Protein AF-A0A653NNE6-F1 (afdb_monomer_lite)

pLDDT: mean 86.63, std 12.8, range [34.53, 97.12]

Radius of gyration: 24.71 Å; chains: 1; bounding box: 51×45×66 Å

Secondary structure (DSSP, 8-state):
---SSEEEHHHHHHHTT--HHHHHHHHHHHBTTB-TTSEEE-TTS-EEEEGGGGGGGSPP------EEEEEEEESS---HHHHHHHHHHHHHH---SSEEEEEEEEEPTTT--EEEEEEEEHHHHHHHHHHHHHHSSSEEEEEEEES-HHHHHHHHTTTSPPEEEEE--GGGTT--

Sequence (176 aa):
MITNDYLRVAEVAKEKNITTRTVRNKIKKLIGVVGDNKIIRESNEEYRIHKSIINMFEPERVHQIKYSAITIDPIFKYTVEDLKKIMDWIMELINEDEVEINYSIEQKKANGNNHLHIYTEKSVSTKFLKCAKFAIPKMSYHIAEVYDLEGWKSYMQKETDIIKLLKKNEKNEKNN

Foldseek 3Di:
DPPDFWDWLVRLCVVQVHDSVLSVVLVVVCVVVDDPVQWDQDPVRIIIGGNVCSVSSHDDPPPQLFKKKKKKAFPDADDPVLVVVLLVVLVVQPPDAKWKKKKAWDQDPVPRGIMIIIMTTPVCVVSSVVSCCVSRPDMDMDMDGDPDPVVSLVVRPPGGHIDMDIHHHPVPPVPD

Structure (mmCIF, N/CA/C/O backbone):
data_AF-A0A653NNE6-F1
#
_entry.id   AF-A0A653NNE6-F1
#
loop_
_atom_site.group_PDB
_atom_site.id
_atom_site.type_symbol
_atom_site.label_atom_id
_atom_site.label_alt_id
_atom_site.label_comp_id
_atom_site.label_asym_id
_atom_site.label_entity_id
_atom_site.label_seq_id
_atom_site.pdbx_PDB_ins_code
_atom_site.Cartn_x
_atom_site.Cartn_y
_atom_site.Cartn_z
_atom_site.occupancy
_atom_site.B_iso_or_equiv
_atom_site.auth_seq_id
_atom_site.auth_comp_id
_atom_site.auth_asym_id
_atom_site.auth_atom_id
_atom_site.pdbx_PDB_model_num
ATOM 1 N N . MET A 1 1 ? 31.368 0.298 -47.218 1.00 34.53 1 MET A N 1
ATOM 2 C CA . MET A 1 1 ? 31.248 -0.578 -46.031 1.00 34.53 1 MET A CA 1
ATOM 3 C C . MET A 1 1 ? 30.635 0.242 -44.904 1.00 34.53 1 MET A C 1
ATOM 5 O O . MET A 1 1 ? 31.328 1.080 -44.354 1.00 34.53 1 MET A O 1
ATOM 9 N N . ILE A 1 2 ? 29.341 0.079 -44.611 1.00 48.03 2 ILE A N 1
ATOM 10 C CA . ILE A 1 2 ? 28.677 0.754 -43.478 1.00 48.03 2 ILE A CA 1
ATOM 11 C C . ILE A 1 2 ? 28.115 -0.348 -42.583 1.00 48.03 2 ILE A C 1
ATOM 13 O O . ILE A 1 2 ? 26.942 -0.692 -42.665 1.00 48.03 2 ILE A O 1
ATOM 17 N N . THR A 1 3 ? 28.969 -0.993 -41.795 1.00 51.03 3 THR A N 1
ATOM 18 C CA . THR A 1 3 ? 28.549 -2.142 -40.974 1.00 51.03 3 THR A CA 1
ATOM 19 C C . THR A 1 3 ? 29.282 -2.193 -39.641 1.00 51.03 3 THR A C 1
ATOM 21 O O . THR A 1 3 ? 29.779 -3.245 -39.256 1.00 51.03 3 THR A O 1
ATOM 24 N N . ASN A 1 4 ? 29.362 -1.071 -38.914 1.00 68.12 4 ASN A N 1
ATOM 25 C CA . ASN A 1 4 ? 29.737 -1.166 -37.497 1.00 68.12 4 ASN A CA 1
ATOM 26 C C . ASN A 1 4 ? 29.193 -0.079 -36.556 1.00 68.12 4 ASN A C 1
ATOM 28 O O . ASN A 1 4 ? 29.342 -0.224 -35.349 1.00 68.12 4 ASN A O 1
ATOM 32 N N . ASP A 1 5 ? 28.530 0.974 -37.037 1.00 86.38 5 ASP A N 1
ATOM 33 C CA . ASP A 1 5 ? 28.133 2.082 -36.147 1.00 86.38 5 ASP A CA 1
ATOM 34 C C . ASP A 1 5 ? 26.702 1.994 -35.615 1.00 86.38 5 ASP A C 1
ATOM 36 O O . ASP A 1 5 ? 26.291 2.834 -34.818 1.00 86.38 5 ASP A O 1
ATOM 40 N N . TYR A 1 6 ? 25.943 0.970 -36.010 1.00 90.75 6 TYR A N 1
ATOM 41 C CA . TYR A 1 6 ? 24.555 0.784 -35.596 1.00 90.75 6 TYR A CA 1
ATOM 42 C C . TYR A 1 6 ? 24.349 -0.564 -34.920 1.00 90.75 6 TYR A C 1
ATOM 44 O O . TYR A 1 6 ? 24.891 -1.574 -35.364 1.00 90.75 6 TYR A O 1
ATOM 52 N N . LEU A 1 7 ? 23.509 -0.561 -33.893 1.00 91.88 7 LEU A N 1
ATOM 53 C CA . LEU A 1 7 ? 23.062 -1.732 -33.157 1.00 91.88 7 LEU A CA 1
ATOM 54 C C . LEU A 1 7 ? 21.570 -1.963 -33.395 1.00 91.88 7 LEU A C 1
ATOM 56 O O . LEU A 1 7 ? 20.777 -1.023 -33.508 1.00 91.88 7 LEU A O 1
ATOM 60 N N . ARG A 1 8 ? 21.173 -3.229 -33.453 1.00 92.12 8 ARG A N 1
ATOM 61 C CA . ARG A 1 8 ? 19.775 -3.656 -33.451 1.00 92.12 8 ARG A CA 1
ATOM 62 C C . ARG A 1 8 ? 19.184 -3.500 -32.055 1.00 92.12 8 ARG A C 1
ATOM 64 O O . ARG A 1 8 ? 19.878 -3.586 -31.046 1.00 92.12 8 ARG A O 1
ATOM 71 N N . VAL A 1 9 ? 17.859 -3.393 -31.988 1.00 91.69 9 VAL A N 1
ATOM 72 C CA . VAL A 1 9 ? 17.093 -3.347 -30.727 1.00 91.69 9 VAL A CA 1
ATOM 73 C C . VAL A 1 9 ? 17.500 -4.453 -29.739 1.00 91.69 9 VAL A C 1
ATOM 75 O O . VAL A 1 9 ? 17.618 -4.189 -28.545 1.00 91.69 9 VAL A O 1
ATOM 78 N N . ALA A 1 10 ? 17.720 -5.680 -30.222 1.00 90.62 10 ALA A N 1
ATOM 79 C CA . ALA A 1 10 ? 18.128 -6.815 -29.390 1.00 90.62 10 ALA A CA 1
ATOM 80 C C . ALA A 1 10 ? 19.546 -6.665 -28.814 1.00 90.62 10 ALA A C 1
ATOM 82 O O . ALA A 1 10 ? 19.800 -7.069 -27.682 1.00 90.62 10 ALA A O 1
ATOM 83 N N . GLU A 1 11 ? 20.456 -6.054 -29.571 1.00 92.06 11 GLU A N 1
ATOM 84 C CA . GLU A 1 11 ? 21.837 -5.816 -29.148 1.00 92.06 11 GLU A CA 1
ATOM 85 C C . GLU A 1 11 ? 21.884 -4.723 -28.079 1.00 92.06 11 GLU A C 1
ATOM 87 O O . GLU A 1 11 ? 22.496 -4.923 -27.034 1.00 92.06 11 GLU A O 1
ATOM 92 N N . VAL A 1 12 ? 21.133 -3.632 -28.268 1.00 92.12 12 VAL A N 1
ATOM 93 C CA . VAL A 1 12 ? 20.996 -2.567 -27.259 1.00 92.12 12 VAL A CA 1
ATOM 94 C C . VAL A 1 12 ? 20.347 -3.089 -25.977 1.00 92.12 12 VAL A C 1
ATOM 96 O O . VAL A 1 12 ? 20.795 -2.767 -24.881 1.00 92.12 12 VAL A O 1
ATOM 99 N N . ALA A 1 13 ? 19.317 -3.930 -26.104 1.00 90.88 13 ALA A N 1
ATOM 100 C CA . ALA A 1 13 ? 18.668 -4.587 -24.971 1.00 90.88 13 ALA A CA 1
ATOM 101 C C . ALA A 1 13 ? 19.661 -5.420 -24.144 1.00 90.88 13 ALA A C 1
ATOM 103 O O . ALA A 1 13 ? 19.681 -5.320 -22.918 1.00 90.88 13 ALA A O 1
ATOM 104 N N . LYS A 1 14 ? 20.521 -6.193 -24.819 1.00 91.62 14 LYS A N 1
ATOM 105 C CA . LYS A 1 14 ? 21.564 -7.000 -24.178 1.00 91.62 14 LYS A CA 1
ATOM 106 C C . LYS A 1 14 ? 22.650 -6.132 -23.537 1.00 91.62 14 LYS A C 1
ATOM 108 O O . LYS A 1 14 ? 23.004 -6.376 -22.391 1.00 91.62 14 LYS A O 1
ATOM 113 N N . GLU A 1 15 ? 23.148 -5.121 -24.247 1.00 92.50 15 GLU A N 1
ATOM 114 C CA . GLU A 1 15 ? 24.216 -4.235 -23.761 1.00 92.50 15 GLU A CA 1
ATOM 115 C C . GLU A 1 15 ? 23.780 -3.419 -22.536 1.00 92.50 15 GLU A C 1
ATOM 117 O O . GLU A 1 15 ? 24.557 -3.232 -21.605 1.00 92.50 15 GLU A O 1
ATOM 122 N N . LYS A 1 16 ? 22.522 -2.963 -22.513 1.00 89.19 16 LYS A N 1
ATOM 123 C CA . LYS A 1 16 ? 21.966 -2.145 -21.425 1.00 89.19 16 LYS A CA 1
ATOM 124 C C . LYS A 1 16 ? 21.183 -2.930 -20.382 1.00 89.19 16 LYS A C 1
ATOM 126 O O . LYS A 1 16 ? 20.635 -2.319 -19.474 1.00 89.19 16 LYS A O 1
ATOM 131 N N . ASN A 1 17 ? 21.129 -4.258 -20.486 1.00 87.19 17 ASN A N 1
ATOM 132 C CA . ASN A 1 17 ? 20.362 -5.118 -19.582 1.00 87.19 17 ASN A CA 1
ATOM 133 C C . ASN A 1 17 ? 18.891 -4.661 -19.411 1.00 87.19 17 ASN A C 1
ATOM 135 O O . ASN A 1 17 ? 18.360 -4.581 -18.303 1.00 87.19 17 ASN A O 1
ATOM 139 N N . ILE A 1 18 ? 18.229 -4.324 -20.522 1.00 87.69 18 ILE A N 1
ATOM 140 C CA . ILE A 1 18 ? 16.817 -3.911 -20.568 1.00 87.69 18 ILE A CA 1
ATOM 141 C C . ILE A 1 18 ? 16.051 -4.726 -21.608 1.00 87.69 18 ILE A C 1
ATOM 143 O O . ILE A 1 18 ? 16.627 -5.307 -22.520 1.00 87.69 18 ILE A O 1
ATOM 147 N N . THR A 1 19 ? 14.720 -4.760 -21.517 1.00 90.00 19 THR A N 1
ATOM 148 C CA . THR A 1 19 ? 13.914 -5.502 -22.499 1.00 90.00 19 THR A CA 1
ATOM 149 C C . THR A 1 19 ? 13.888 -4.805 -23.863 1.00 90.00 19 THR A C 1
ATOM 151 O O . THR A 1 19 ? 13.901 -3.575 -23.958 1.00 90.00 19 THR A O 1
ATOM 154 N N . THR A 1 20 ? 13.731 -5.577 -24.942 1.00 91.56 20 THR A N 1
ATOM 155 C CA . THR A 1 20 ? 13.526 -5.031 -26.299 1.00 91.56 20 THR A CA 1
ATOM 156 C C . THR A 1 20 ? 12.288 -4.133 -26.389 1.00 91.56 20 THR A C 1
ATOM 158 O O . THR A 1 20 ? 12.277 -3.162 -27.145 1.00 91.56 20 THR A O 1
ATOM 161 N N . ARG A 1 21 ? 11.252 -4.397 -25.577 1.00 89.19 21 ARG A N 1
ATOM 162 C CA . ARG A 1 21 ? 10.074 -3.526 -25.431 1.00 89.19 21 ARG A CA 1
ATOM 163 C C . ARG A 1 21 ? 10.456 -2.157 -24.868 1.00 89.19 21 ARG A C 1
ATOM 165 O O . ARG A 1 21 ? 10.021 -1.142 -25.408 1.00 89.19 21 ARG A O 1
ATOM 172 N N . THR A 1 22 ? 11.283 -2.124 -23.825 1.00 87.75 22 THR A N 1
ATOM 173 C CA . THR A 1 22 ? 11.796 -0.879 -23.233 1.00 87.75 22 THR A CA 1
ATOM 174 C C . THR A 1 22 ? 12.597 -0.079 -24.256 1.00 87.75 22 THR A C 1
ATOM 176 O O . THR A 1 22 ? 12.358 1.117 -24.411 1.00 87.75 22 THR A O 1
ATOM 179 N N . VAL A 1 23 ? 13.475 -0.740 -25.018 1.00 91.94 23 VAL A N 1
ATOM 180 C CA . VAL A 1 23 ? 14.239 -0.104 -26.105 1.00 91.94 23 VAL A CA 1
ATOM 181 C C . VAL A 1 23 ? 13.299 0.525 -27.142 1.00 91.94 23 VAL A C 1
ATOM 183 O O . VAL A 1 23 ? 13.426 1.712 -27.429 1.00 91.94 23 VAL A O 1
ATOM 186 N N . ARG A 1 24 ? 12.294 -0.208 -27.646 1.00 91.56 24 ARG A N 1
ATOM 187 C CA . ARG A 1 24 ? 11.309 0.334 -28.609 1.00 91.56 24 ARG A CA 1
ATOM 188 C C . ARG A 1 24 ? 10.523 1.525 -28.054 1.00 91.56 24 ARG A C 1
ATOM 190 O O . ARG A 1 24 ? 10.281 2.488 -28.776 1.00 91.56 24 ARG A O 1
ATOM 197 N N . ASN A 1 25 ? 10.142 1.489 -26.778 1.00 90.00 25 ASN A N 1
ATOM 198 C CA . ASN A 1 25 ? 9.463 2.615 -26.133 1.00 90.00 25 ASN A CA 1
ATOM 199 C C . ASN A 1 25 ? 10.362 3.856 -26.058 1.00 90.00 25 ASN A C 1
ATOM 201 O O . ASN A 1 25 ? 9.884 4.963 -26.297 1.00 90.00 25 ASN A O 1
ATOM 205 N N . LYS A 1 26 ? 11.656 3.681 -25.764 1.00 90.81 26 LYS A N 1
ATOM 206 C CA . LYS A 1 26 ? 12.632 4.778 -25.771 1.00 90.81 26 LYS A CA 1
ATOM 207 C C . LYS A 1 26 ? 12.849 5.345 -27.171 1.00 90.81 26 LYS A C 1
ATOM 209 O O . LYS A 1 26 ? 12.845 6.559 -27.323 1.00 90.81 26 LYS A O 1
ATOM 214 N N . ILE A 1 27 ? 12.927 4.496 -28.197 1.00 92.69 27 ILE A N 1
ATOM 215 C CA . ILE A 1 27 ? 13.007 4.935 -29.600 1.00 92.69 27 ILE A CA 1
ATOM 216 C C . ILE A 1 27 ? 11.856 5.882 -29.948 1.00 92.69 27 ILE A C 1
ATOM 218 O O . ILE A 1 27 ? 12.104 6.962 -30.470 1.00 92.69 27 ILE A O 1
ATOM 222 N N . LYS A 1 28 ? 10.612 5.527 -29.598 1.00 89.94 28 LYS A N 1
ATOM 223 C CA . LYS A 1 28 ? 9.437 6.377 -29.862 1.00 89.94 28 LYS A CA 1
ATOM 224 C C . LYS A 1 28 ? 9.547 7.775 -29.247 1.00 89.94 28 LYS A C 1
ATOM 226 O O . LYS A 1 28 ? 9.019 8.713 -29.824 1.00 89.94 28 LYS A O 1
ATOM 231 N N . LYS A 1 29 ? 10.218 7.906 -28.098 1.00 89.00 29 LYS A N 1
ATOM 232 C CA . LYS A 1 29 ? 10.465 9.198 -27.435 1.00 89.00 29 LYS A CA 1
ATOM 233 C C . LYS A 1 29 ? 11.625 9.979 -28.060 1.00 89.00 29 LYS A C 1
ATOM 235 O O . LYS A 1 29 ? 11.651 11.196 -27.961 1.00 89.00 29 LYS A O 1
ATOM 240 N N . LEU A 1 30 ? 12.600 9.279 -28.640 1.00 89.75 30 LEU A N 1
ATOM 241 C CA . LEU A 1 30 ? 13.808 9.874 -29.217 1.00 89.75 30 LEU A CA 1
ATOM 242 C C . LEU A 1 30 ? 13.621 10.298 -30.679 1.00 89.75 30 LEU A C 1
ATOM 244 O O . LEU A 1 30 ? 14.325 11.194 -31.139 1.00 89.75 30 LEU A O 1
ATOM 248 N N . ILE A 1 31 ? 12.681 9.687 -31.406 1.00 86.56 31 ILE A N 1
ATOM 249 C CA . ILE A 1 31 ? 12.301 10.110 -32.761 1.00 86.56 31 ILE A CA 1
ATOM 250 C C . ILE A 1 31 ? 11.857 11.581 -32.723 1.00 86.56 31 ILE A C 1
ATOM 252 O O . ILE A 1 31 ? 10.963 11.940 -31.961 1.00 86.56 31 ILE A O 1
ATOM 256 N N . GLY A 1 32 ? 12.502 12.428 -33.530 1.00 80.69 32 GLY A N 1
ATOM 257 C CA . GLY A 1 32 ? 12.279 13.880 -33.561 1.00 80.69 32 GLY A CA 1
ATOM 258 C C . GLY A 1 32 ? 13.083 14.686 -32.531 1.00 80.69 32 GLY A C 1
ATOM 259 O O . GLY A 1 32 ? 13.101 15.909 -32.608 1.00 80.69 32 GLY A O 1
ATOM 260 N N . VAL A 1 33 ? 13.768 14.024 -31.590 1.00 85.25 33 VAL A N 1
ATOM 261 C CA . VAL A 1 33 ? 14.681 14.658 -30.616 1.00 85.25 33 VAL A CA 1
ATOM 262 C C . VAL A 1 33 ? 16.136 14.485 -31.041 1.00 85.25 33 VAL A C 1
ATOM 264 O O . VAL A 1 33 ? 16.943 15.404 -30.924 1.00 85.25 33 VAL A O 1
ATOM 267 N N . VAL A 1 34 ? 16.484 13.294 -31.526 1.00 86.12 34 VAL A N 1
ATOM 268 C CA . VAL A 1 34 ? 17.809 13.007 -32.082 1.00 86.12 34 VAL A CA 1
ATOM 269 C C . VAL A 1 34 ? 17.793 13.212 -33.594 1.00 86.12 34 VAL A C 1
ATOM 271 O O . VAL A 1 34 ? 16.755 13.043 -34.227 1.00 86.12 34 VAL A O 1
ATOM 274 N N . GLY A 1 35 ? 18.947 13.548 -34.176 1.00 83.44 35 GLY A N 1
ATOM 275 C CA . GLY A 1 35 ? 19.059 13.718 -35.626 1.00 83.44 35 GLY A CA 1
ATOM 276 C C . GLY A 1 35 ? 18.631 12.465 -36.400 1.00 83.44 35 GLY A C 1
ATOM 277 O O . GLY A 1 35 ? 18.845 11.341 -35.938 1.00 83.44 35 GLY A O 1
ATOM 278 N N . ASP A 1 36 ? 18.074 12.666 -37.596 1.00 77.81 36 ASP A N 1
ATOM 279 C CA . ASP A 1 36 ? 17.413 11.627 -38.407 1.00 77.81 36 ASP A CA 1
ATOM 280 C C . ASP A 1 36 ? 18.308 10.423 -38.747 1.00 77.81 36 ASP A C 1
ATOM 282 O O . ASP A 1 36 ? 17.827 9.322 -39.003 1.00 77.81 36 ASP A O 1
ATOM 286 N N . ASN A 1 37 ? 19.631 10.594 -38.695 1.00 84.25 37 ASN A N 1
ATOM 287 C CA . ASN A 1 37 ? 20.602 9.526 -38.925 1.00 84.25 37 ASN A CA 1
ATOM 288 C C . ASN A 1 37 ? 20.925 8.685 -37.677 1.00 84.25 37 ASN A C 1
ATOM 290 O O . ASN A 1 37 ? 21.715 7.750 -37.760 1.00 84.25 37 ASN A O 1
ATOM 294 N N . LYS A 1 38 ? 20.373 9.001 -36.501 1.00 89.00 38 LYS A N 1
ATOM 295 C CA . LYS A 1 38 ? 20.675 8.272 -35.257 1.00 89.00 38 LYS A CA 1
ATOM 296 C C . LYS A 1 38 ? 19.751 7.088 -35.012 1.00 89.00 38 LYS A C 1
ATOM 298 O O . LYS A 1 38 ? 20.146 6.155 -34.312 1.00 89.00 38 LYS A O 1
ATOM 303 N N . ILE A 1 39 ? 18.554 7.110 -35.593 1.00 90.56 39 ILE A N 1
ATOM 304 C CA . ILE A 1 39 ? 17.565 6.037 -35.506 1.00 90.56 39 ILE A CA 1
ATOM 305 C C . ILE A 1 39 ? 17.018 5.790 -36.907 1.00 90.56 39 ILE A C 1
ATOM 307 O O . ILE A 1 39 ? 16.308 6.625 -37.455 1.00 90.56 39 ILE A O 1
ATOM 311 N N . ILE A 1 40 ? 17.311 4.620 -37.465 1.00 88.81 40 ILE A N 1
ATOM 312 C CA . ILE A 1 40 ? 16.853 4.231 -38.800 1.00 88.81 40 ILE A CA 1
ATOM 313 C C . ILE A 1 40 ? 15.755 3.184 -38.640 1.00 88.81 40 ILE A C 1
ATOM 315 O O . ILE A 1 40 ? 15.963 2.169 -37.972 1.00 88.81 40 ILE A O 1
ATOM 319 N N . ARG A 1 41 ? 14.588 3.428 -39.244 1.00 85.81 41 ARG A N 1
ATOM 320 C CA . ARG A 1 41 ? 13.517 2.430 -39.362 1.00 85.81 41 ARG A CA 1
ATOM 321 C C . ARG A 1 41 ? 13.750 1.599 -40.624 1.00 85.81 41 ARG A C 1
ATOM 323 O O . ARG A 1 41 ? 13.828 2.154 -41.715 1.00 85.81 41 ARG A O 1
ATOM 330 N N . GLU A 1 42 ? 13.839 0.285 -40.472 1.00 82.25 42 GLU A N 1
ATOM 331 C CA . GLU A 1 42 ? 13.893 -0.674 -41.577 1.00 82.25 42 GLU A CA 1
ATOM 332 C C . GLU A 1 42 ? 12.481 -1.169 -41.950 1.00 82.25 42 GLU A C 1
ATOM 334 O O . GLU A 1 42 ? 11.507 -0.977 -41.213 1.00 82.25 42 GLU A O 1
ATOM 339 N N . SER A 1 43 ? 12.365 -1.812 -43.115 1.00 71.31 43 SER A N 1
ATOM 340 C CA . SER A 1 43 ? 11.108 -2.220 -43.764 1.00 71.31 43 SER A CA 1
ATOM 341 C C . SER A 1 43 ? 10.214 -3.164 -42.944 1.00 71.31 43 SER A C 1
ATOM 343 O O . SER A 1 43 ? 9.022 -3.241 -43.219 1.00 71.31 43 SER A O 1
ATOM 345 N N . ASN A 1 44 ? 10.751 -3.817 -41.908 1.00 70.19 44 ASN A N 1
ATOM 346 C CA . ASN A 1 44 ? 10.034 -4.775 -41.054 1.00 70.1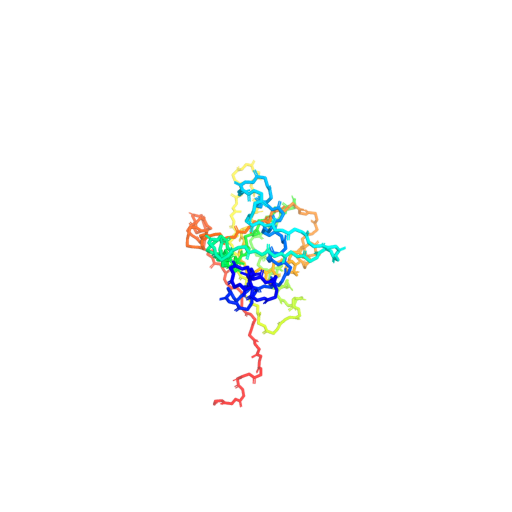9 44 ASN A CA 1
ATOM 347 C C . ASN A 1 44 ? 9.693 -4.222 -39.655 1.00 70.19 44 ASN A C 1
ATOM 349 O O . ASN A 1 44 ? 9.571 -4.984 -38.701 1.00 70.19 44 ASN A O 1
ATOM 353 N N . GLU A 1 45 ? 9.614 -2.896 -39.494 1.00 63.31 45 GLU A N 1
ATOM 354 C CA . GLU A 1 45 ? 9.491 -2.232 -38.178 1.00 63.31 45 GLU A CA 1
ATOM 355 C C . GLU A 1 45 ? 10.661 -2.500 -37.217 1.00 63.31 45 GLU A C 1
ATOM 357 O O . GLU A 1 45 ? 10.593 -2.224 -36.013 1.00 63.31 45 GLU A O 1
ATOM 362 N N . GLU A 1 46 ? 11.766 -3.009 -37.753 1.00 81.19 46 GLU A N 1
ATOM 363 C CA . GLU A 1 46 ? 13.021 -3.106 -37.032 1.00 81.19 46 GLU A CA 1
ATOM 364 C C . GLU A 1 46 ? 13.707 -1.740 -37.019 1.00 81.19 46 GLU A C 1
ATOM 366 O O . GLU A 1 46 ? 13.655 -0.981 -37.986 1.00 81.19 46 GLU A O 1
ATOM 371 N N . TYR A 1 47 ? 14.332 -1.407 -35.894 1.00 88.94 47 TYR A N 1
ATOM 372 C CA . TYR A 1 47 ? 15.071 -0.161 -35.743 1.00 88.94 47 TYR A CA 1
ATOM 373 C C . TYR A 1 47 ? 16.559 -0.450 -35.591 1.00 88.94 47 TYR A C 1
ATOM 375 O O . TYR A 1 47 ? 16.958 -1.344 -34.835 1.00 88.94 47 TYR A O 1
ATOM 383 N N . ARG A 1 48 ? 17.372 0.374 -36.250 1.00 90.75 48 ARG A N 1
ATOM 384 C CA . ARG A 1 48 ? 18.812 0.463 -36.027 1.00 90.75 48 ARG A CA 1
ATOM 385 C C . ARG A 1 48 ? 19.150 1.736 -35.273 1.00 90.75 48 ARG A C 1
ATOM 387 O O . ARG A 1 48 ? 18.711 2.822 -35.643 1.00 90.75 48 ARG A O 1
ATOM 394 N N . ILE A 1 49 ? 19.941 1.585 -34.219 1.00 92.81 49 ILE A N 1
ATOM 395 C CA . ILE A 1 49 ? 20.291 2.638 -33.269 1.00 92.81 49 ILE A CA 1
ATOM 396 C C . ILE A 1 49 ? 21.782 2.918 -33.402 1.00 92.81 49 ILE A C 1
ATOM 398 O O . ILE A 1 49 ? 22.598 2.013 -33.243 1.00 92.81 49 ILE A O 1
ATOM 402 N N . HIS A 1 50 ? 22.147 4.162 -33.686 1.00 93.75 50 HIS A N 1
ATOM 403 C CA . HIS A 1 50 ? 23.548 4.552 -33.798 1.00 93.75 50 HIS A CA 1
ATOM 404 C C . HIS A 1 50 ? 24.256 4.467 -32.433 1.00 93.75 50 HIS A C 1
ATOM 406 O O . HIS A 1 50 ? 23.734 4.946 -31.424 1.00 93.75 50 HIS A O 1
ATOM 412 N N . LYS A 1 51 ? 25.484 3.934 -32.397 1.00 91.44 51 LYS A N 1
ATOM 413 C CA . LYS A 1 51 ? 26.275 3.716 -31.170 1.00 91.44 51 LYS A CA 1
ATOM 414 C C . LYS A 1 51 ? 26.433 4.977 -30.310 1.00 91.44 51 LYS A C 1
ATOM 416 O O . LYS A 1 51 ? 26.427 4.907 -29.087 1.00 91.44 51 LYS A O 1
ATOM 421 N N . SER A 1 52 ? 26.491 6.151 -30.940 1.00 91.88 52 SER A N 1
ATOM 422 C CA . SER A 1 52 ? 26.632 7.440 -30.238 1.00 91.88 52 SER A CA 1
ATOM 423 C C . SER A 1 52 ? 25.459 7.830 -29.326 1.00 91.88 52 SER A C 1
ATOM 425 O O . SER A 1 52 ? 25.615 8.770 -28.558 1.00 91.88 52 SER A O 1
ATOM 427 N N . ILE A 1 53 ? 24.285 7.198 -29.449 1.00 92.12 53 ILE A N 1
ATOM 428 C CA . ILE A 1 53 ? 23.109 7.493 -28.604 1.00 92.12 53 ILE A CA 1
ATOM 429 C C . ILE A 1 53 ? 22.761 6.342 -27.653 1.00 92.12 53 ILE A C 1
ATOM 431 O O . ILE A 1 53 ? 21.705 6.344 -27.027 1.00 92.12 53 ILE A O 1
ATOM 435 N N . ILE A 1 54 ? 23.635 5.341 -27.530 1.00 91.62 54 ILE A N 1
ATOM 436 C CA . ILE A 1 54 ? 23.387 4.139 -26.724 1.00 91.62 54 ILE A CA 1
ATOM 437 C C . ILE A 1 54 ? 23.263 4.455 -25.231 1.00 91.62 54 ILE A C 1
ATOM 439 O O . ILE A 1 54 ? 22.463 3.842 -24.530 1.00 91.62 54 ILE A O 1
ATOM 443 N N . ASN A 1 55 ? 23.958 5.483 -24.753 1.00 89.69 55 ASN A N 1
ATOM 444 C CA . ASN A 1 55 ? 23.796 6.046 -23.409 1.00 89.69 55 ASN A CA 1
ATOM 445 C C . ASN A 1 55 ? 22.380 6.596 -23.123 1.00 89.69 55 ASN A C 1
ATOM 447 O O . ASN A 1 55 ? 21.976 6.675 -21.971 1.00 89.69 55 ASN A O 1
ATOM 451 N N . MET A 1 56 ? 21.568 6.928 -24.129 1.00 90.31 56 MET A N 1
ATOM 452 C CA . MET A 1 56 ? 20.165 7.325 -23.901 1.00 90.31 56 MET A CA 1
ATOM 453 C C . MET A 1 56 ? 19.268 6.123 -23.541 1.00 90.31 56 MET A C 1
ATOM 455 O O . MET A 1 56 ? 18.134 6.273 -23.069 1.00 90.31 56 MET A O 1
ATOM 459 N N . PHE A 1 57 ? 19.787 4.906 -23.719 1.00 91.69 57 PHE A N 1
ATOM 460 C CA . PHE A 1 57 ? 19.120 3.650 -23.398 1.00 91.69 57 PHE A CA 1
ATOM 461 C C . PHE A 1 57 ? 19.531 3.075 -22.042 1.00 91.69 57 PHE A C 1
ATOM 463 O O . PHE A 1 57 ? 19.135 1.953 -21.746 1.00 91.69 57 PHE A O 1
ATOM 470 N N . GLU A 1 58 ? 20.237 3.832 -21.193 1.00 87.25 58 GLU A N 1
ATOM 471 C CA . GLU A 1 58 ? 20.511 3.402 -19.814 1.00 87.25 58 GLU A CA 1
ATOM 472 C C . GLU A 1 58 ? 19.220 2.973 -19.100 1.00 87.25 58 GLU A C 1
ATOM 474 O O . GLU A 1 58 ? 18.173 3.598 -19.325 1.00 87.25 58 GLU A O 1
ATOM 479 N N . PRO A 1 59 ? 19.246 1.929 -18.255 1.00 78.75 59 PRO A N 1
ATOM 480 C CA . PRO A 1 59 ? 18.116 1.606 -17.405 1.00 78.75 59 PRO A CA 1
ATOM 481 C C . PRO A 1 59 ? 17.687 2.862 -16.651 1.00 78.75 59 PRO A C 1
ATOM 483 O O . PRO A 1 59 ? 18.470 3.474 -15.925 1.00 78.75 59 PRO A O 1
ATOM 486 N N . GLU A 1 60 ? 16.431 3.264 -16.825 1.00 72.25 60 GLU A N 1
ATOM 487 C CA . GLU A 1 60 ? 15.849 4.206 -15.880 1.00 72.25 60 GLU A CA 1
ATOM 488 C C . GLU A 1 60 ? 15.911 3.511 -14.518 1.00 72.25 60 GLU A C 1
ATOM 490 O O . GLU A 1 60 ? 15.527 2.341 -14.414 1.00 72.25 60 GLU A O 1
ATOM 495 N N . ARG A 1 61 ? 16.448 4.182 -13.488 1.00 60.97 61 ARG A N 1
ATOM 496 C CA . ARG A 1 61 ? 16.373 3.657 -12.123 1.00 60.97 61 ARG A CA 1
ATOM 497 C C . ARG A 1 61 ? 14.894 3.477 -11.816 1.00 60.97 61 ARG A C 1
ATOM 499 O O . ARG A 1 61 ? 14.197 4.448 -11.539 1.00 60.97 61 ARG A O 1
ATOM 506 N N . VAL A 1 62 ? 14.411 2.242 -11.894 1.00 56.91 62 VAL A N 1
ATOM 507 C CA . VAL A 1 62 ? 13.082 1.911 -11.409 1.00 56.91 62 VAL A CA 1
ATOM 508 C C . VAL A 1 62 ? 13.202 2.035 -9.905 1.00 56.91 62 VAL A C 1
ATOM 510 O O . VAL A 1 62 ? 13.765 1.159 -9.253 1.00 56.91 62 VAL A O 1
ATOM 513 N N . HIS A 1 63 ? 12.747 3.159 -9.356 1.00 55.53 63 HIS A N 1
ATOM 514 C CA . HIS A 1 63 ? 12.483 3.235 -7.933 1.00 55.53 63 HIS A CA 1
ATOM 515 C C . HIS A 1 63 ? 11.440 2.145 -7.683 1.00 55.53 63 HIS A C 1
ATOM 517 O O . HIS A 1 63 ? 10.287 2.277 -8.096 1.00 55.53 63 HIS A O 1
ATOM 523 N N . GLN A 1 64 ? 11.865 0.993 -7.162 1.00 60.19 64 GLN A N 1
ATOM 524 C CA . GLN A 1 64 ? 10.932 -0.062 -6.809 1.00 60.19 64 GLN A CA 1
ATOM 525 C C . GLN A 1 64 ? 10.176 0.456 -5.599 1.00 60.19 64 GLN A C 1
ATOM 527 O O . GLN A 1 64 ? 10.644 0.373 -4.468 1.00 60.19 64 GLN A O 1
ATOM 532 N N . ILE A 1 65 ? 9.036 1.081 -5.872 1.00 69.44 65 ILE A N 1
ATOM 533 C CA . ILE A 1 65 ? 8.116 1.564 -4.856 1.00 69.44 65 ILE A CA 1
ATOM 534 C C . ILE A 1 65 ? 7.637 0.332 -4.103 1.00 69.44 65 ILE A C 1
ATOM 536 O O . ILE A 1 65 ? 6.779 -0.419 -4.577 1.00 69.44 65 ILE A O 1
ATOM 540 N N . LYS A 1 66 ? 8.280 0.095 -2.960 1.00 86.81 66 LYS A N 1
ATOM 541 C CA . LYS A 1 66 ? 8.102 -1.118 -2.169 1.00 86.81 66 LYS A CA 1
ATOM 542 C C . LYS A 1 66 ? 6.802 -1.073 -1.375 1.00 86.81 66 LYS A C 1
ATOM 544 O O . LYS A 1 66 ? 6.162 -2.106 -1.198 1.00 86.81 66 LYS A O 1
ATOM 549 N N . TYR A 1 67 ? 6.385 0.117 -0.952 1.00 93.62 67 TYR A N 1
ATOM 550 C CA . TYR A 1 67 ? 5.257 0.295 -0.046 1.00 93.62 67 TYR A CA 1
ATOM 551 C C . TYR A 1 67 ? 4.136 1.122 -0.671 1.00 93.62 67 TYR A C 1
ATOM 553 O O . TYR A 1 67 ? 4.346 1.975 -1.536 1.00 93.62 67 TYR A O 1
ATOM 561 N N . SER A 1 68 ? 2.919 0.855 -0.215 1.00 95.38 68 SER A N 1
ATOM 562 C CA . SER A 1 68 ? 1.740 1.671 -0.481 1.00 95.38 68 SER A CA 1
ATOM 563 C C . SER A 1 68 ? 1.217 2.233 0.832 1.00 95.38 68 SER A C 1
ATOM 565 O O . SER A 1 68 ? 1.156 1.514 1.828 1.00 95.38 68 SER A O 1
ATOM 567 N N . ALA A 1 69 ? 0.822 3.499 0.801 1.00 96.31 69 ALA A N 1
ATOM 568 C CA . ALA A 1 69 ? 0.074 4.161 1.850 1.00 96.31 69 ALA A CA 1
ATOM 569 C C . ALA A 1 69 ? -1.409 4.027 1.528 1.00 96.31 69 ALA A C 1
ATOM 571 O O . ALA A 1 69 ? -1.822 4.230 0.384 1.00 96.31 69 ALA A O 1
ATOM 572 N N . ILE A 1 70 ? -2.209 3.673 2.522 1.00 97.12 70 ILE A N 1
ATOM 573 C CA . ILE A 1 70 ? -3.656 3.566 2.398 1.00 97.12 70 ILE A CA 1
ATOM 574 C C . ILE A 1 70 ? -4.255 4.367 3.538 1.00 97.12 70 ILE A C 1
ATOM 576 O O . ILE A 1 70 ? -3.860 4.188 4.685 1.00 97.12 70 ILE A O 1
ATOM 580 N N . THR A 1 71 ? -5.215 5.227 3.235 1.00 96.00 71 THR A N 1
ATOM 581 C CA . THR A 1 71 ? -6.031 5.865 4.263 1.00 96.00 71 THR A CA 1
ATOM 582 C C . THR A 1 71 ? -7.460 5.373 4.155 1.00 96.00 71 THR A C 1
ATOM 584 O O . THR A 1 71 ? -7.970 5.183 3.048 1.00 96.00 71 THR A O 1
ATOM 587 N N . ILE A 1 72 ? -8.098 5.114 5.295 1.00 96.75 72 ILE A N 1
ATOM 588 C CA . ILE A 1 72 ? -9.481 4.640 5.364 1.00 96.75 72 ILE A CA 1
ATOM 589 C C . ILE A 1 72 ? -10.280 5.553 6.280 1.00 96.75 72 ILE A C 1
ATOM 591 O O . ILE A 1 72 ? -9.903 5.834 7.414 1.00 96.75 72 ILE A O 1
ATOM 595 N N . ASP A 1 73 ? -11.426 5.969 5.766 1.00 94.88 73 ASP A N 1
ATOM 596 C CA . ASP A 1 73 ? -12.417 6.798 6.426 1.00 94.88 73 ASP A CA 1
ATOM 597 C C . ASP A 1 73 ? -13.733 6.026 6.529 1.00 94.88 73 ASP A C 1
ATOM 599 O O . ASP A 1 73 ? -14.532 6.026 5.582 1.00 94.88 73 ASP A O 1
ATOM 603 N N . PRO A 1 74 ? -13.977 5.344 7.656 1.00 93.44 74 PRO A N 1
ATOM 604 C CA . PRO A 1 74 ? -15.271 4.758 7.940 1.00 93.44 74 PRO A CA 1
ATOM 605 C C . PRO A 1 74 ? -16.342 5.849 8.058 1.00 93.44 74 PRO A C 1
ATOM 607 O O . PRO A 1 74 ? -16.160 6.863 8.739 1.00 93.44 74 PRO A O 1
ATOM 610 N N . ILE A 1 75 ? -17.493 5.635 7.417 1.00 89.25 75 ILE A N 1
ATOM 611 C CA . ILE A 1 75 ? -18.639 6.542 7.575 1.00 89.25 75 ILE A CA 1
ATOM 612 C C . ILE A 1 75 ? -19.272 6.357 8.960 1.00 89.25 75 ILE A C 1
ATOM 614 O O . ILE A 1 75 ? -19.692 7.328 9.592 1.00 89.25 75 ILE A O 1
ATOM 618 N N . PHE A 1 76 ? -19.327 5.113 9.440 1.00 89.00 76 PHE A N 1
ATOM 619 C CA . PHE A 1 76 ? -19.834 4.788 10.768 1.00 89.00 76 PHE A CA 1
ATOM 620 C C . PHE A 1 76 ? -18.799 5.074 11.859 1.00 89.00 76 PHE A C 1
ATOM 622 O O . PHE A 1 76 ? -17.591 4.980 11.643 1.00 89.00 76 PHE A O 1
ATOM 629 N N . LYS A 1 77 ? -19.289 5.395 13.059 1.00 90.50 77 LYS A N 1
ATOM 630 C CA . LYS A 1 77 ? -18.445 5.574 14.241 1.00 90.50 77 LYS A CA 1
ATOM 631 C C . LYS A 1 77 ? -18.051 4.213 14.803 1.00 90.50 77 LYS A C 1
ATOM 633 O O . LYS A 1 77 ? -18.830 3.598 15.520 1.00 90.50 77 LYS A O 1
ATOM 638 N N . TYR A 1 78 ? -16.842 3.777 14.474 1.00 92.44 78 TYR A N 1
ATOM 639 C CA . TYR A 1 78 ? -16.194 2.635 15.111 1.00 92.44 78 TYR A CA 1
ATOM 640 C C . TYR A 1 78 ? -15.349 3.106 16.286 1.00 92.44 78 TYR A C 1
ATOM 642 O O . TYR A 1 78 ? -14.663 4.126 16.179 1.00 92.44 78 TYR A O 1
ATOM 650 N N . THR A 1 79 ? -15.357 2.361 17.388 1.00 94.38 79 THR A N 1
ATOM 651 C CA . THR A 1 79 ? -14.372 2.571 18.451 1.00 94.38 79 THR A CA 1
ATOM 652 C C . THR A 1 79 ? -12.989 2.109 17.990 1.00 94.38 79 THR A C 1
ATOM 654 O O . THR A 1 79 ? -12.851 1.374 17.010 1.00 94.38 79 THR A O 1
ATOM 657 N N . VAL A 1 80 ? -11.940 2.527 18.702 1.00 93.12 80 VAL A N 1
ATOM 658 C CA . VAL A 1 80 ? -10.576 2.031 18.451 1.00 93.12 80 VAL A CA 1
ATOM 659 C C . VAL A 1 80 ? -10.525 0.504 18.581 1.00 93.12 80 VAL A C 1
ATOM 661 O O . VAL A 1 80 ? -9.845 -0.155 17.802 1.00 93.12 80 VAL A O 1
ATOM 664 N N . GLU A 1 81 ? -11.276 -0.056 19.529 1.00 94.94 81 GLU A N 1
ATOM 665 C CA . GLU A 1 81 ? -11.341 -1.498 19.768 1.00 94.94 81 GLU A CA 1
ATOM 666 C C . GLU A 1 81 ? -12.029 -2.248 18.619 1.00 94.94 81 GLU A C 1
ATOM 668 O O . GLU A 1 81 ? -11.531 -3.282 18.175 1.00 94.94 81 GLU A O 1
ATOM 673 N N . ASP A 1 82 ? -13.124 -1.704 18.076 1.00 95.31 82 ASP A N 1
ATOM 674 C CA . ASP A 1 82 ? -13.783 -2.285 16.899 1.00 95.31 82 ASP A CA 1
ATOM 675 C C . ASP A 1 82 ? -12.834 -2.310 15.699 1.00 95.31 82 ASP A C 1
ATOM 677 O O . ASP A 1 82 ? -12.730 -3.316 15.000 1.00 95.31 82 ASP A O 1
ATOM 681 N N . LEU A 1 83 ? -12.105 -1.210 15.477 1.00 95.75 83 LEU A N 1
ATOM 682 C CA . LEU A 1 83 ? -11.147 -1.110 14.380 1.00 95.75 83 LEU A CA 1
ATOM 683 C C . LEU A 1 83 ? -9.978 -2.078 14.546 1.00 95.75 83 LEU A C 1
ATOM 685 O O . LEU A 1 83 ? -9.563 -2.673 13.558 1.00 95.75 83 LEU A O 1
ATOM 689 N N . LYS A 1 84 ? -9.470 -2.284 15.766 1.00 95.50 84 LYS A N 1
ATOM 690 C CA . LYS A 1 84 ? -8.435 -3.296 16.028 1.00 95.50 84 LYS A CA 1
ATOM 691 C C . LYS A 1 84 ? -8.921 -4.698 15.661 1.00 95.50 84 LYS A C 1
ATOM 693 O O . LYS A 1 84 ? -8.280 -5.350 14.847 1.00 95.50 84 LYS A O 1
ATOM 698 N N . LYS A 1 85 ? -10.106 -5.094 16.135 1.00 96.31 85 LYS A N 1
ATOM 699 C CA . LYS A 1 85 ? -10.711 -6.397 15.798 1.00 96.31 85 LYS A CA 1
ATOM 700 C C . LYS A 1 85 ? -10.944 -6.568 14.299 1.00 96.31 85 LYS A C 1
ATOM 702 O O . LYS A 1 85 ? -10.720 -7.643 13.754 1.00 96.31 85 LYS A O 1
ATOM 707 N N . ILE A 1 86 ? -11.381 -5.508 13.620 1.00 96.12 86 ILE A N 1
ATOM 708 C CA . ILE A 1 86 ? -11.541 -5.505 12.163 1.00 96.12 86 ILE A CA 1
ATOM 709 C C . ILE A 1 86 ? -10.191 -5.700 11.464 1.00 96.12 86 ILE A C 1
ATOM 711 O O . ILE A 1 86 ? -10.118 -6.461 10.503 1.00 96.12 86 ILE A O 1
ATOM 715 N N . MET A 1 87 ? -9.131 -5.032 11.923 1.00 96.25 87 MET A N 1
ATOM 716 C CA . MET A 1 87 ? -7.790 -5.165 11.347 1.00 96.25 87 MET A CA 1
ATOM 717 C C . MET A 1 87 ? -7.217 -6.571 11.549 1.00 96.25 87 MET A C 1
ATOM 719 O O . MET A 1 87 ? -6.668 -7.130 10.599 1.00 96.25 87 MET A O 1
ATOM 723 N N . ASP A 1 88 ? -7.414 -7.164 12.728 1.00 94.19 88 ASP A N 1
ATOM 724 C CA . ASP A 1 88 ? -7.049 -8.559 13.001 1.00 94.19 88 ASP A CA 1
ATOM 725 C C . ASP A 1 88 ? -7.800 -9.510 12.061 1.00 94.19 88 ASP A C 1
ATOM 727 O O . ASP A 1 88 ? -7.194 -10.340 11.384 1.00 94.19 88 ASP A O 1
ATOM 731 N N . TRP A 1 89 ? -9.111 -9.318 11.908 1.00 94.44 89 TRP A N 1
ATOM 732 C CA . TRP A 1 89 ? -9.912 -10.130 10.997 1.00 94.44 89 TRP A CA 1
ATOM 733 C C . TRP A 1 89 ? -9.501 -9.961 9.524 1.00 94.44 89 TRP A C 1
ATOM 735 O O . TRP A 1 89 ? -9.430 -10.933 8.773 1.00 94.44 89 TRP A O 1
ATOM 745 N N . ILE A 1 90 ? -9.159 -8.744 9.089 1.00 94.75 90 ILE A N 1
ATOM 746 C CA . ILE A 1 90 ? -8.601 -8.508 7.748 1.00 94.75 90 ILE A CA 1
ATOM 747 C C . ILE A 1 90 ? -7.298 -9.293 7.558 1.00 94.75 90 ILE A C 1
ATOM 749 O O . ILE A 1 90 ? -7.081 -9.851 6.480 1.00 94.75 90 ILE A O 1
ATOM 753 N N . MET A 1 91 ? -6.443 -9.356 8.580 1.00 92.25 91 MET A N 1
ATOM 754 C CA . MET A 1 91 ? -5.189 -10.106 8.524 1.00 92.25 91 MET A CA 1
ATOM 755 C C . MET A 1 91 ? -5.421 -11.608 8.319 1.00 92.25 91 MET A C 1
ATOM 757 O O . MET A 1 91 ? -4.703 -12.255 7.552 1.00 92.25 91 MET A O 1
ATOM 761 N N . GLU A 1 92 ? -6.456 -12.159 8.950 1.00 90.31 92 GLU A N 1
ATOM 762 C CA . GLU A 1 92 ? -6.866 -13.553 8.766 1.00 90.31 92 GLU A CA 1
ATOM 763 C C . GLU A 1 92 ? -7.371 -13.819 7.341 1.00 90.31 92 GLU A C 1
ATOM 765 O O . GLU A 1 92 ? -7.003 -14.827 6.735 1.00 90.31 92 GLU A O 1
ATOM 770 N N . LEU A 1 93 ? -8.154 -12.891 6.777 1.00 90.50 93 LEU A N 1
ATOM 771 C CA . LEU A 1 93 ? -8.719 -13.001 5.426 1.00 90.50 93 LEU A CA 1
ATOM 772 C C . LEU A 1 93 ? -7.665 -12.945 4.312 1.00 90.50 93 LEU A C 1
ATOM 774 O O . LEU A 1 93 ? -7.891 -13.471 3.217 1.00 90.50 93 LEU A O 1
ATOM 778 N N . ILE A 1 94 ? -6.516 -12.309 4.554 1.00 90.69 94 ILE A N 1
ATOM 779 C CA . ILE A 1 94 ? -5.425 -12.283 3.580 1.00 90.69 94 ILE A CA 1
ATOM 780 C C . ILE A 1 94 ? -4.738 -13.655 3.586 1.00 90.69 94 ILE A C 1
ATOM 782 O O . ILE A 1 94 ? -3.924 -13.984 4.452 1.00 90.69 94 ILE A O 1
ATOM 786 N N . ASN A 1 95 ? -5.077 -14.467 2.586 1.00 80.88 95 ASN A N 1
ATOM 787 C CA . ASN A 1 95 ? -4.525 -15.804 2.376 1.00 80.88 95 ASN A CA 1
ATOM 788 C C . ASN A 1 95 ? -3.122 -15.758 1.741 1.00 80.88 95 ASN A C 1
ATOM 790 O O . ASN A 1 95 ? -2.927 -16.202 0.612 1.00 80.88 95 ASN A O 1
ATOM 794 N N . GLU A 1 96 ? -2.171 -15.155 2.447 1.00 79.81 96 GLU A N 1
ATOM 795 C CA . GLU A 1 96 ? -0.756 -15.088 2.083 1.00 79.81 96 GLU A CA 1
ATOM 796 C C . GLU A 1 96 ? 0.103 -15.539 3.266 1.00 79.81 96 GLU A C 1
ATOM 798 O O . GLU A 1 96 ? -0.265 -15.346 4.429 1.00 79.81 96 GLU A O 1
ATOM 803 N N . ASP A 1 97 ? 1.250 -16.124 2.937 1.00 75.62 97 ASP A N 1
ATOM 804 C CA . ASP A 1 97 ? 2.174 -16.741 3.889 1.00 75.62 97 ASP A CA 1
ATOM 805 C C . ASP A 1 97 ? 2.950 -15.708 4.722 1.00 75.62 97 ASP A C 1
ATOM 807 O O . ASP A 1 97 ? 3.268 -15.947 5.887 1.00 75.62 97 ASP A O 1
ATOM 811 N N . GLU A 1 98 ? 3.255 -14.555 4.123 1.00 84.69 98 GLU A N 1
ATOM 812 C CA . GLU A 1 98 ? 4.009 -13.474 4.752 1.00 84.69 98 GLU A CA 1
ATOM 813 C C . GLU A 1 98 ? 3.328 -12.138 4.474 1.00 84.69 98 GLU A C 1
ATOM 815 O O . GLU A 1 98 ? 3.314 -11.634 3.349 1.00 84.69 98 GLU A O 1
ATOM 820 N N . VAL A 1 99 ? 2.728 -11.566 5.515 1.00 89.88 99 VAL A N 1
ATOM 821 C CA . VAL A 1 99 ? 2.018 -10.290 5.426 1.00 89.88 99 VAL A CA 1
ATOM 822 C C . VAL A 1 99 ? 2.438 -9.407 6.580 1.00 89.88 99 VAL A C 1
ATOM 824 O O . VAL A 1 99 ? 2.406 -9.820 7.738 1.00 89.88 99 VAL A O 1
ATOM 827 N N . GLU A 1 100 ? 2.777 -8.164 6.259 1.00 92.88 100 GLU A N 1
ATOM 828 C CA . GLU A 1 100 ? 2.984 -7.106 7.236 1.00 92.88 100 GLU A CA 1
ATOM 829 C C . GLU A 1 100 ? 2.058 -5.929 6.921 1.00 92.88 100 GLU A C 1
ATOM 831 O O . GLU A 1 100 ? 2.093 -5.354 5.826 1.00 92.88 100 GLU A O 1
ATOM 836 N N . ILE A 1 101 ? 1.230 -5.560 7.894 1.00 94.88 101 ILE A N 1
ATOM 837 C CA . ILE A 1 101 ? 0.363 -4.385 7.832 1.00 94.88 101 ILE A CA 1
ATOM 838 C C . ILE A 1 101 ? 0.704 -3.506 9.024 1.00 94.88 101 ILE A C 1
ATOM 840 O O . ILE A 1 101 ? 0.631 -3.938 10.170 1.00 94.88 101 ILE A O 1
ATOM 844 N N . ASN A 1 102 ? 1.054 -2.257 8.748 1.00 96.56 102 ASN A N 1
ATOM 845 C CA . ASN A 1 102 ? 1.316 -1.260 9.770 1.00 96.56 102 ASN A CA 1
ATOM 846 C C . ASN A 1 102 ? 0.230 -0.197 9.686 1.00 96.56 102 ASN A C 1
ATOM 848 O O . ASN A 1 102 ? -0.024 0.321 8.599 1.00 96.56 102 ASN A O 1
ATOM 852 N N . TYR A 1 103 ? -0.406 0.139 10.801 1.00 96.94 103 TYR A N 1
ATOM 853 C CA . TYR A 1 103 ? -1.490 1.112 10.811 1.00 96.94 103 TYR A CA 1
ATOM 854 C C . TYR A 1 103 ? -1.501 1.968 12.074 1.00 96.94 103 TYR A C 1
ATOM 856 O O . TYR A 1 103 ? -0.968 1.578 13.105 1.00 96.94 103 TYR A O 1
ATOM 864 N N . SER A 1 104 ? -2.122 3.135 11.994 1.00 96.44 104 SER A N 1
ATOM 865 C CA . SER A 1 104 ? -2.432 3.995 13.132 1.00 96.44 104 SER A CA 1
ATOM 866 C C . SER A 1 104 ? -3.881 4.474 13.027 1.00 96.44 104 SER A C 1
ATOM 868 O O . SER A 1 104 ? -4.466 4.464 11.939 1.00 96.44 104 SER A O 1
ATOM 870 N N . ILE A 1 105 ? -4.494 4.818 14.163 1.00 95.06 105 ILE A N 1
ATOM 871 C CA . ILE A 1 105 ? -5.901 5.235 14.240 1.00 95.06 105 ILE A CA 1
ATOM 872 C C . ILE A 1 105 ? -5.943 6.654 14.800 1.00 95.06 105 ILE A C 1
ATOM 874 O O . ILE A 1 105 ? -5.810 6.848 16.001 1.00 95.06 105 ILE A O 1
ATOM 878 N N . GLU A 1 106 ? -6.170 7.632 13.935 1.00 93.75 106 GLU A N 1
ATOM 879 C CA . GLU A 1 106 ? -6.303 9.045 14.291 1.00 93.75 106 GLU A CA 1
ATOM 880 C C . GLU A 1 106 ? -7.785 9.414 14.433 1.00 93.75 106 GLU A C 1
ATOM 882 O O . GLU A 1 106 ? -8.622 8.937 13.667 1.00 93.75 106 GLU A O 1
ATOM 887 N N . GLN A 1 107 ? -8.142 10.300 15.362 1.00 91.81 107 GLN A N 1
ATOM 888 C CA . GLN A 1 107 ? -9.495 10.853 15.408 1.00 91.81 107 GLN A CA 1
ATOM 889 C C . GLN A 1 107 ? -9.556 12.170 14.629 1.00 91.81 107 GLN A C 1
ATOM 891 O O . GLN A 1 107 ? -8.953 13.172 15.012 1.00 91.81 107 GLN A O 1
ATOM 896 N N . LYS A 1 108 ? -10.352 12.219 13.557 1.00 89.44 108 LYS A N 1
ATOM 897 C CA . LYS A 1 108 ? -10.513 13.443 12.766 1.00 89.44 108 LYS A CA 1
ATOM 898 C C . LYS A 1 108 ? -11.157 14.552 13.588 1.00 89.44 108 LYS A C 1
ATOM 900 O O . LYS A 1 108 ? -12.310 14.449 13.999 1.00 89.44 108 LYS A O 1
ATOM 905 N N . LYS A 1 109 ? -10.471 15.691 13.684 1.00 87.38 109 LYS A N 1
ATOM 906 C CA . LYS A 1 109 ? -10.974 16.902 14.366 1.00 87.38 109 LYS A CA 1
ATOM 907 C C . LYS A 1 109 ? -12.274 17.443 13.757 1.00 87.38 109 LYS A C 1
ATOM 909 O O . LYS A 1 109 ? -13.089 18.013 14.468 1.00 87.38 109 LYS A O 1
ATOM 914 N N . ALA A 1 110 ? -12.483 17.242 12.454 1.00 86.69 110 ALA A N 1
ATOM 915 C CA . ALA A 1 110 ? -13.629 17.793 11.728 1.00 86.69 110 ALA A CA 1
ATOM 916 C C . ALA A 1 110 ? -14.979 17.132 12.069 1.00 86.69 110 ALA A C 1
ATOM 918 O O . ALA A 1 110 ? -16.009 17.797 12.020 1.00 86.69 110 ALA A O 1
ATOM 919 N N . ASN A 1 111 ? -14.999 15.829 12.370 1.00 86.25 111 ASN A N 1
ATOM 920 C CA . ASN A 1 111 ? -16.243 15.073 12.590 1.00 86.25 111 ASN A CA 1
ATOM 921 C C . ASN A 1 111 ? -16.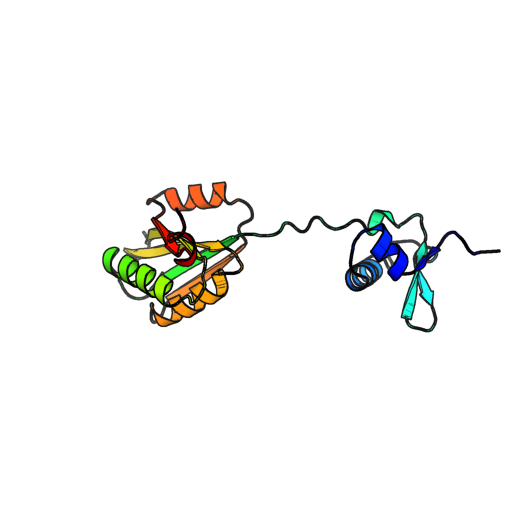185 14.097 13.782 1.00 86.25 111 ASN A C 1
ATOM 923 O O . ASN A 1 111 ? -17.190 13.462 14.105 1.00 86.25 111 ASN A O 1
ATOM 927 N N . GLY A 1 112 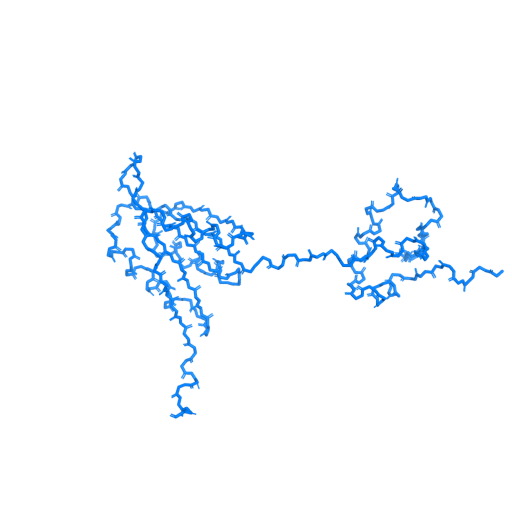? -15.030 13.975 14.442 1.00 86.50 112 GLY A N 1
ATOM 928 C CA . GLY A 1 112 ? -14.797 13.068 15.563 1.00 86.50 112 GLY A CA 1
ATOM 929 C C . GLY A 1 112 ? -14.759 11.587 15.180 1.00 86.50 112 GLY A C 1
ATOM 930 O O . GLY A 1 112 ? -14.736 10.741 16.075 1.00 86.50 112 GLY A O 1
ATOM 931 N N . ASN A 1 113 ? -14.783 11.251 13.887 1.00 91.25 113 ASN A N 1
ATOM 932 C CA . ASN A 1 113 ? -14.688 9.868 13.433 1.00 91.25 113 ASN A CA 1
ATOM 933 C C . ASN A 1 113 ? -13.228 9.412 13.421 1.00 91.25 113 ASN A C 1
ATOM 935 O O . ASN A 1 113 ? -12.320 10.194 13.138 1.00 91.25 113 ASN A O 1
ATOM 939 N N . ASN A 1 114 ? -13.024 8.125 13.680 1.00 93.81 114 ASN A N 1
ATOM 940 C CA . ASN A 1 114 ? -11.715 7.507 13.542 1.00 93.81 114 ASN A CA 1
ATOM 941 C C . ASN A 1 114 ? -11.336 7.375 12.064 1.00 93.81 114 ASN A C 1
ATOM 943 O O . ASN A 1 114 ? -12.175 7.057 11.224 1.00 93.81 114 ASN A O 1
ATOM 947 N N . HIS A 1 115 ? -10.066 7.610 11.776 1.00 93.88 115 HIS A N 1
ATOM 948 C CA . HIS A 1 115 ? -9.430 7.586 10.474 1.00 93.88 115 HIS A CA 1
ATOM 949 C C . HIS A 1 115 ? -8.197 6.699 10.571 1.00 93.88 115 HIS A C 1
ATOM 951 O O . HIS A 1 115 ? -7.394 6.849 11.490 1.00 93.88 115 HIS A O 1
ATOM 957 N N . LEU A 1 116 ? -8.052 5.757 9.646 1.00 95.88 116 LEU A N 1
ATOM 958 C CA . LEU A 1 116 ? -6.907 4.862 9.648 1.00 95.88 116 LEU A CA 1
ATOM 959 C C . LEU A 1 116 ? -5.886 5.348 8.634 1.00 95.88 116 LEU A C 1
ATOM 961 O O . LEU A 1 116 ? -6.220 5.517 7.460 1.00 95.88 116 LEU A O 1
ATOM 965 N N . HIS A 1 117 ? -4.639 5.464 9.072 1.00 96.50 117 HIS A N 1
ATOM 966 C CA . HIS A 1 117 ? -3.489 5.504 8.179 1.00 96.50 117 HIS A CA 1
ATOM 967 C C . HIS A 1 117 ? -2.842 4.132 8.184 1.00 96.50 117 HIS A C 1
ATOM 969 O O . HIS A 1 117 ? -2.634 3.550 9.242 1.00 96.50 117 HIS A O 1
ATOM 975 N N . ILE A 1 118 ? -2.526 3.598 7.013 1.00 96.81 118 ILE A N 1
ATOM 976 C CA . ILE A 1 118 ? -1.932 2.277 6.841 1.00 96.81 118 ILE A CA 1
ATOM 977 C C . ILE A 1 118 ? -0.745 2.399 5.887 1.00 96.81 118 ILE A C 1
ATOM 979 O O . ILE A 1 118 ? -0.798 3.143 4.907 1.00 96.81 118 ILE A O 1
ATOM 983 N N . TYR A 1 119 ? 0.309 1.623 6.120 1.00 96.00 119 TYR A N 1
ATOM 984 C CA . TYR A 1 119 ? 1.241 1.243 5.067 1.00 96.00 119 TYR A CA 1
ATOM 985 C C . TYR A 1 119 ? 1.508 -0.258 5.071 1.00 96.00 119 TYR A C 1
ATOM 987 O O . TYR A 1 119 ? 1.545 -0.927 6.104 1.00 96.00 119 TYR A O 1
ATOM 995 N N . THR A 1 120 ? 1.696 -0.793 3.875 1.00 95.31 120 THR A N 1
ATOM 996 C CA . THR A 1 120 ? 2.014 -2.202 3.644 1.00 95.31 120 THR A CA 1
ATOM 997 C C . THR A 1 120 ? 2.809 -2.332 2.351 1.00 95.31 120 THR A C 1
ATOM 999 O O . THR A 1 120 ? 2.944 -1.364 1.593 1.00 95.31 120 THR A O 1
ATOM 1002 N N . GLU A 1 121 ? 3.365 -3.510 2.089 1.00 93.06 121 GLU A N 1
ATOM 1003 C CA . GLU A 1 121 ? 4.009 -3.780 0.811 1.00 93.06 121 GLU A CA 1
ATOM 1004 C C . GLU A 1 121 ? 3.017 -3.628 -0.349 1.00 93.06 121 GLU A C 1
ATOM 1006 O O . GLU A 1 121 ? 1.830 -3.959 -0.262 1.00 93.06 121 GLU A O 1
ATOM 1011 N N . LYS A 1 122 ? 3.512 -3.132 -1.484 1.00 90.69 122 LYS A N 1
ATOM 1012 C CA . LYS A 1 122 ? 2.689 -2.886 -2.675 1.00 90.69 122 LYS A CA 1
ATOM 1013 C C . LYS A 1 122 ? 2.033 -4.165 -3.215 1.00 90.69 122 LYS A C 1
ATOM 1015 O O . LYS A 1 122 ? 0.952 -4.100 -3.793 1.00 90.69 122 LYS A O 1
ATOM 1020 N N . SER A 1 123 ? 2.660 -5.321 -3.004 1.00 89.56 123 SER A N 1
ATOM 1021 C CA . SER A 1 123 ? 2.124 -6.654 -3.322 1.00 89.56 123 SER A CA 1
ATOM 1022 C C . SER A 1 123 ? 0.861 -7.003 -2.517 1.00 89.56 123 SER A C 1
ATOM 1024 O O . SER A 1 123 ? -0.022 -7.699 -3.025 1.00 89.56 123 SER A O 1
ATOM 1026 N N . VAL A 1 124 ? 0.747 -6.491 -1.289 1.00 91.75 124 VAL A N 1
ATOM 1027 C CA . VAL A 1 124 ? -0.342 -6.773 -0.339 1.00 91.75 124 VAL A CA 1
ATOM 1028 C C . VAL A 1 124 ? -1.466 -5.737 -0.442 1.00 91.75 124 VAL A C 1
ATOM 1030 O O . VAL A 1 124 ? -2.640 -6.079 -0.286 1.00 91.75 124 VAL A O 1
ATOM 1033 N N . SER A 1 125 ? -1.137 -4.482 -0.761 1.00 93.88 125 SER A N 1
ATOM 1034 C CA . SER A 1 125 ? -2.042 -3.322 -0.675 1.00 93.88 125 SER A CA 1
ATOM 1035 C C . SER A 1 125 ? -3.412 -3.519 -1.337 1.00 93.88 125 SER A C 1
ATOM 1037 O O . SER A 1 125 ? -4.450 -3.201 -0.755 1.00 93.88 125 SER A O 1
ATOM 1039 N N . THR A 1 126 ? -3.443 -4.111 -2.532 1.00 92.69 126 THR A N 1
ATOM 1040 C CA . THR A 1 126 ? -4.695 -4.361 -3.264 1.00 92.69 126 THR A CA 1
ATOM 1041 C C . THR A 1 126 ? -5.562 -5.424 -2.581 1.00 92.69 126 THR A C 1
ATOM 1043 O O . THR A 1 126 ?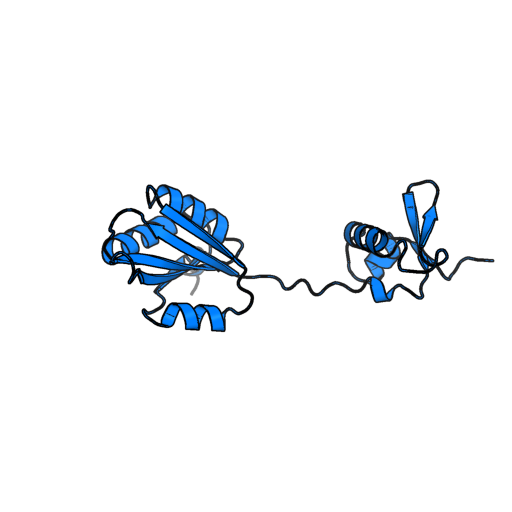 -6.788 -5.308 -2.581 1.00 92.69 126 THR A O 1
ATOM 1046 N N . LYS A 1 127 ? -4.951 -6.464 -2.000 1.00 93.56 127 LYS A N 1
ATOM 1047 C CA . LYS A 1 127 ? -5.663 -7.535 -1.280 1.00 93.56 127 LYS A CA 1
ATOM 1048 C C . LYS A 1 127 ? -6.196 -7.026 0.051 1.00 93.56 127 LYS A C 1
ATOM 1050 O O . LYS A 1 127 ? -7.376 -7.229 0.333 1.00 93.56 127 LYS A O 1
ATOM 1055 N N . PHE A 1 128 ? -5.372 -6.287 0.794 1.00 95.62 128 PHE A N 1
ATOM 1056 C CA . PHE A 1 128 ? -5.798 -5.595 2.006 1.00 95.62 128 PHE A CA 1
ATOM 1057 C C . PHE A 1 128 ? -7.029 -4.729 1.740 1.00 95.62 128 PHE A C 1
ATOM 1059 O O . PHE A 1 128 ? -8.052 -4.898 2.393 1.00 95.62 128 PHE A O 1
ATOM 1066 N N . LEU A 1 129 ? -6.979 -3.870 0.717 1.00 95.44 129 LEU A N 1
ATOM 1067 C CA . LEU A 1 129 ? -8.085 -2.967 0.413 1.00 95.44 129 LEU A CA 1
ATOM 1068 C C . LEU A 1 129 ? -9.379 -3.715 0.048 1.00 95.44 129 LEU A C 1
ATOM 1070 O O . LEU A 1 129 ? -10.468 -3.259 0.394 1.00 95.44 129 LEU A O 1
ATOM 1074 N N . LYS A 1 130 ? -9.286 -4.862 -0.638 1.00 94.56 130 LYS A N 1
ATOM 1075 C CA . LYS A 1 130 ? -10.454 -5.717 -0.914 1.00 94.56 130 LYS A CA 1
ATOM 1076 C C . LYS A 1 130 ? -11.064 -6.273 0.374 1.00 94.56 130 LYS A C 1
ATOM 1078 O O . LYS A 1 130 ? -12.279 -6.197 0.530 1.00 94.56 130 LYS A O 1
ATOM 1083 N N . CYS A 1 131 ? -10.238 -6.774 1.290 1.00 95.50 131 CYS A N 1
ATOM 1084 C CA . CYS A 1 131 ? -10.696 -7.278 2.587 1.00 95.50 131 CYS A CA 1
ATOM 1085 C C . CYS A 1 131 ? -11.285 -6.148 3.444 1.00 95.50 131 CYS A C 1
ATOM 1087 O O . CYS A 1 131 ? -12.367 -6.297 3.999 1.00 95.50 131 CYS A O 1
ATOM 1089 N N . ALA A 1 132 ? -10.648 -4.976 3.462 1.00 95.75 132 ALA A N 1
ATOM 1090 C CA . ALA A 1 132 ? -11.131 -3.805 4.186 1.00 95.75 132 ALA A CA 1
ATOM 1091 C C . ALA A 1 132 ? -12.496 -3.316 3.676 1.00 95.75 132 ALA A C 1
ATOM 1093 O O . ALA A 1 132 ? -13.367 -2.998 4.476 1.00 95.75 132 ALA A O 1
ATOM 1094 N N . LYS A 1 133 ? -12.732 -3.327 2.354 1.00 94.44 133 LYS A N 1
ATOM 1095 C CA . LYS A 1 133 ? -14.052 -3.009 1.772 1.00 94.44 133 LYS A CA 1
ATOM 1096 C C . LYS A 1 133 ? -15.156 -3.952 2.241 1.00 94.44 133 LYS A C 1
ATOM 1098 O O . LYS A 1 133 ? -16.310 -3.539 2.307 1.00 94.44 133 LYS A O 1
ATOM 1103 N N . PHE A 1 134 ? -14.812 -5.209 2.503 1.00 93.44 134 PHE A N 1
ATOM 1104 C CA . PHE A 1 134 ? -15.746 -6.192 3.037 1.00 93.44 134 PHE A CA 1
ATOM 1105 C C . PHE A 1 134 ? -15.969 -5.983 4.539 1.00 93.44 134 PHE A C 1
ATOM 1107 O O . PHE A 1 134 ? -17.107 -6.004 4.998 1.00 93.44 134 PHE A O 1
ATOM 1114 N N . ALA A 1 135 ? -14.893 -5.727 5.285 1.00 93.88 135 ALA A N 1
ATOM 1115 C CA . ALA A 1 135 ? -14.929 -5.627 6.738 1.00 93.88 135 ALA A CA 1
ATOM 1116 C C . ALA A 1 135 ? -15.442 -4.284 7.278 1.00 93.88 135 ALA A C 1
ATOM 1118 O O . ALA A 1 135 ? -15.966 -4.232 8.389 1.00 93.88 135 ALA A O 1
ATOM 1119 N N . ILE A 1 136 ? -15.331 -3.206 6.497 1.00 93.94 136 ILE A N 1
ATOM 1120 C CA . ILE A 1 136 ? -15.798 -1.862 6.851 1.00 93.94 136 ILE A CA 1
ATOM 1121 C C . ILE A 1 136 ? -16.859 -1.433 5.826 1.00 93.94 136 ILE A C 1
ATOM 1123 O O . ILE A 1 136 ? -16.539 -0.811 4.804 1.00 93.94 136 ILE A O 1
ATOM 1127 N N . PRO A 1 137 ? -18.144 -1.760 6.065 1.00 85.50 137 PRO A N 1
ATOM 1128 C CA . PRO A 1 137 ? -19.230 -1.349 5.192 1.00 85.50 137 PRO A CA 1
ATOM 1129 C C . PRO A 1 137 ? -19.283 0.174 5.072 1.00 85.50 137 PRO A C 1
ATOM 1131 O O . PRO A 1 137 ? -19.342 0.882 6.074 1.00 85.50 137 PRO A O 1
ATOM 1134 N N . LYS A 1 138 ? -19.333 0.674 3.832 1.00 87.75 138 LYS A N 1
ATOM 1135 C CA . LYS A 1 138 ? -19.397 2.110 3.511 1.00 87.75 138 LYS A CA 1
ATOM 1136 C C . LYS A 1 138 ? -18.224 2.901 4.118 1.00 87.75 138 LYS A C 1
ATOM 1138 O O . LYS A 1 138 ? -18.367 3.620 5.104 1.00 87.75 138 LYS A O 1
ATOM 1143 N N . MET A 1 139 ? -17.073 2.804 3.460 1.00 93.62 139 MET A N 1
ATOM 1144 C CA . MET A 1 139 ? -15.881 3.608 3.742 1.00 93.62 139 MET A CA 1
ATOM 1145 C C . MET A 1 139 ? -15.456 4.411 2.508 1.00 93.62 139 MET A C 1
ATOM 1147 O O . MET A 1 139 ? -15.636 3.953 1.376 1.00 93.62 139 MET A O 1
ATOM 1151 N N . SER A 1 140 ? -14.836 5.570 2.716 1.00 94.06 140 SER A N 1
ATOM 1152 C CA . SER A 1 140 ? -13.961 6.184 1.711 1.00 94.06 140 SER A CA 1
ATOM 1153 C C . SER A 1 140 ? -12.518 5.762 1.954 1.00 94.06 140 SER A C 1
ATOM 1155 O O . SER A 1 140 ? -12.136 5.441 3.077 1.00 94.06 140 SER A O 1
ATOM 1157 N N . TYR A 1 141 ? -11.712 5.732 0.898 1.00 95.56 141 TYR A N 1
ATOM 1158 C CA . TYR A 1 141 ? -10.303 5.387 1.015 1.00 95.56 141 TYR A CA 1
ATOM 1159 C C . TYR A 1 141 ? -9.466 6.133 -0.021 1.00 95.56 141 TYR A C 1
ATOM 1161 O O . TYR A 1 141 ? -9.954 6.476 -1.101 1.00 95.56 141 TYR A O 1
ATOM 1169 N N . HIS A 1 142 ? -8.190 6.324 0.291 1.00 96.06 142 HIS A N 1
ATOM 1170 C CA . HIS A 1 142 ? -7.176 6.769 -0.657 1.00 96.06 142 HIS A CA 1
ATOM 1171 C C . HIS A 1 142 ? -6.005 5.787 -0.646 1.00 96.06 142 HIS A C 1
ATOM 1173 O O . HIS A 1 142 ? -5.700 5.193 0.384 1.00 96.06 142 HIS A O 1
ATOM 1179 N N . ILE A 1 143 ? -5.369 5.593 -1.799 1.00 95.06 143 ILE A N 1
ATOM 1180 C CA . ILE A 1 143 ? -4.159 4.782 -1.928 1.00 95.06 143 ILE A CA 1
ATOM 1181 C C . ILE A 1 143 ? -3.107 5.583 -2.683 1.00 95.06 143 ILE A C 1
ATOM 1183 O O . ILE A 1 143 ? -3.394 6.152 -3.737 1.00 95.06 143 ILE A O 1
ATOM 1187 N N . ALA A 1 144 ? -1.897 5.606 -2.140 1.00 93.81 144 ALA A N 1
ATOM 1188 C CA . ALA A 1 144 ? -0.758 6.305 -2.703 1.00 93.81 144 ALA A CA 1
ATOM 1189 C C . ALA A 1 144 ? 0.506 5.450 -2.613 1.00 93.81 144 ALA A C 1
ATOM 1191 O O . ALA A 1 144 ? 0.621 4.514 -1.820 1.00 93.81 144 ALA A O 1
ATOM 1192 N N . GLU A 1 145 ? 1.472 5.781 -3.453 1.00 92.69 145 GLU A N 1
ATOM 1193 C CA . GLU A 1 145 ? 2.804 5.196 -3.417 1.00 92.69 145 GLU A CA 1
ATOM 1194 C C . GLU A 1 145 ? 3.653 5.880 -2.343 1.00 92.69 145 GLU A C 1
ATOM 1196 O O . GLU A 1 145 ? 3.634 7.105 -2.222 1.00 92.69 145 GLU A O 1
ATOM 1201 N N . VAL A 1 146 ? 4.404 5.097 -1.563 1.00 90.56 146 VAL A N 1
ATOM 1202 C CA . VAL A 1 146 ? 5.311 5.643 -0.545 1.00 90.56 146 VAL A CA 1
ATOM 1203 C C . VAL A 1 146 ? 6.707 5.768 -1.138 1.00 90.56 146 VAL A C 1
ATOM 1205 O O . VAL A 1 146 ? 7.362 4.764 -1.420 1.00 90.56 146 VAL A O 1
ATOM 1208 N N . TYR A 1 147 ? 7.147 7.012 -1.307 1.00 86.12 147 TYR A N 1
ATOM 1209 C CA . TYR A 1 147 ? 8.491 7.359 -1.779 1.00 86.12 147 TYR A CA 1
ATOM 1210 C C . TYR A 1 147 ? 9.477 7.568 -0.620 1.00 86.12 147 TYR A C 1
ATOM 1212 O O . TYR A 1 147 ? 10.646 7.220 -0.741 1.00 86.12 147 TYR A O 1
ATOM 1220 N N . ASP A 1 148 ? 8.990 8.087 0.511 1.00 86.88 148 ASP A N 1
ATOM 1221 C CA . ASP A 1 148 ? 9.740 8.253 1.757 1.00 86.88 148 ASP A CA 1
ATOM 1222 C C . ASP A 1 148 ? 9.000 7.534 2.891 1.00 86.88 148 ASP A C 1
ATOM 1224 O O . ASP A 1 148 ? 7.984 8.009 3.405 1.00 86.88 148 ASP A O 1
ATOM 1228 N N . LEU A 1 149 ? 9.493 6.346 3.246 1.00 89.06 149 LEU A N 1
ATOM 1229 C CA . LEU A 1 149 ? 8.884 5.528 4.289 1.00 89.06 149 LEU A CA 1
ATOM 1230 C C . LEU A 1 149 ? 9.049 6.151 5.678 1.00 89.06 149 LEU A C 1
ATOM 1232 O O . LEU A 1 149 ? 8.127 6.070 6.485 1.00 89.06 149 LEU A O 1
ATOM 1236 N N . GLU A 1 150 ? 10.197 6.761 5.964 1.00 89.56 150 GLU A N 1
ATOM 1237 C CA . GLU A 1 150 ? 10.467 7.339 7.283 1.00 89.56 150 GLU A CA 1
ATOM 1238 C C . GLU A 1 150 ? 9.652 8.617 7.491 1.00 89.56 150 GLU A C 1
ATOM 1240 O O . GLU A 1 150 ? 9.056 8.806 8.556 1.00 89.56 150 GLU A O 1
ATOM 1245 N N . GLY A 1 151 ? 9.514 9.436 6.444 1.00 89.56 151 GLY A N 1
ATOM 1246 C CA . GLY A 1 151 ? 8.573 10.554 6.429 1.00 89.56 151 GLY A CA 1
ATOM 1247 C C . GLY A 1 151 ? 7.128 10.099 6.650 1.00 89.56 151 GLY A C 1
ATOM 1248 O O . GLY A 1 151 ? 6.408 10.699 7.451 1.00 89.56 151 GLY A O 1
ATOM 1249 N N . TRP A 1 152 ? 6.708 9.001 6.012 1.00 91.19 152 TRP A N 1
ATOM 1250 C CA . TRP A 1 152 ? 5.363 8.447 6.198 1.00 91.19 152 TRP A CA 1
ATOM 1251 C C . TRP A 1 152 ? 5.124 7.907 7.616 1.00 91.19 152 TRP A C 1
ATOM 1253 O O . TRP A 1 152 ? 4.099 8.215 8.224 1.00 91.19 152 TRP A O 1
ATOM 1263 N N . LYS A 1 153 ? 6.079 7.165 8.190 1.00 92.38 153 LYS A N 1
ATOM 1264 C CA . LYS A 1 153 ? 6.003 6.697 9.586 1.00 92.38 153 LYS A CA 1
ATOM 1265 C C . LYS A 1 153 ? 5.906 7.870 10.557 1.00 92.38 153 LYS A C 1
ATOM 1267 O O . LYS A 1 153 ? 5.015 7.893 11.401 1.00 92.38 153 LYS A O 1
ATOM 1272 N N . SER A 1 154 ? 6.765 8.872 10.371 1.00 91.62 154 SER A N 1
ATOM 1273 C CA . SER A 1 154 ? 6.770 10.089 11.186 1.00 91.62 154 SER A CA 1
ATOM 1274 C C . SER A 1 154 ? 5.437 10.833 11.099 1.00 91.62 154 SER A C 1
ATOM 1276 O O . SER A 1 154 ? 4.966 11.373 12.095 1.00 91.62 154 SER A O 1
ATOM 1278 N N . TYR A 1 155 ? 4.804 10.852 9.921 1.00 89.75 155 TYR A N 1
ATOM 1279 C CA . TYR A 1 155 ? 3.469 11.418 9.737 1.00 89.75 155 TYR A CA 1
ATOM 1280 C C . TYR A 1 155 ? 2.399 10.647 10.522 1.00 89.75 155 TYR A C 1
ATOM 1282 O O . TYR A 1 155 ? 1.629 11.268 11.252 1.00 89.75 155 TYR A O 1
ATOM 1290 N N . MET A 1 156 ? 2.388 9.315 10.427 1.00 91.25 156 MET A N 1
ATOM 1291 C CA . MET A 1 156 ? 1.428 8.458 11.133 1.00 91.25 156 MET A CA 1
ATOM 1292 C C . MET A 1 156 ? 1.561 8.519 12.657 1.00 91.25 156 MET A C 1
ATOM 1294 O O . MET A 1 156 ? 0.558 8.386 13.355 1.00 91.25 156 MET A O 1
ATOM 1298 N N . GLN A 1 157 ? 2.782 8.735 13.154 1.00 90.50 157 GLN A N 1
ATOM 1299 C CA . GLN A 1 157 ? 3.111 8.798 14.582 1.00 90.50 157 GLN A CA 1
ATOM 1300 C C . GLN A 1 157 ? 2.830 10.156 15.237 1.00 90.50 157 GLN A C 1
ATOM 1302 O O . GLN A 1 157 ? 3.067 10.311 16.431 1.00 90.50 157 GLN A O 1
ATOM 1307 N N . LYS A 1 158 ? 2.331 11.152 14.490 1.00 86.88 158 LYS A N 1
ATOM 1308 C CA . LYS A 1 158 ? 2.075 12.493 15.045 1.00 86.88 158 LYS A CA 1
ATOM 1309 C C . LYS A 1 158 ? 1.054 12.494 16.176 1.00 86.88 158 LYS A C 1
ATOM 1311 O O . LYS A 1 158 ? 1.222 13.247 17.128 1.00 86.88 158 LYS A O 1
ATOM 1316 N N . GLU A 1 159 ? -0.011 11.709 16.033 1.00 78.06 159 GLU A N 1
ATOM 1317 C CA . GLU A 1 159 ? -1.121 11.696 16.994 1.00 78.06 159 GLU A CA 1
ATOM 1318 C C . GLU A 1 159 ? -1.276 10.345 17.707 1.00 78.06 159 GLU A C 1
ATOM 1320 O O . GLU A 1 159 ? -1.777 10.311 18.828 1.00 78.06 159 GLU A O 1
ATOM 1325 N N . THR A 1 160 ? -0.815 9.242 17.106 1.00 86.81 160 THR A N 1
ATOM 1326 C CA . THR A 1 160 ? -0.959 7.888 17.668 1.00 86.81 160 THR A CA 1
ATOM 1327 C C . THR A 1 160 ? 0.170 6.957 17.251 1.00 86.81 160 THR A C 1
ATOM 1329 O O . THR A 1 160 ? 0.709 7.103 16.158 1.00 86.81 160 THR A O 1
ATOM 1332 N N . ASP A 1 161 ? 0.463 5.945 18.065 1.00 89.75 161 ASP A N 1
ATOM 1333 C CA . ASP A 1 161 ? 1.459 4.925 17.736 1.00 89.75 161 ASP A CA 1
ATOM 1334 C C . ASP A 1 161 ? 1.065 4.056 16.534 1.00 89.75 161 ASP A C 1
ATOM 1336 O O . ASP A 1 161 ? -0.112 3.810 16.253 1.00 89.75 161 ASP A O 1
ATOM 1340 N N . ILE A 1 162 ? 2.087 3.547 15.842 1.00 93.06 162 ILE A N 1
ATOM 1341 C CA . ILE A 1 162 ? 1.917 2.560 14.776 1.00 93.06 162 ILE A CA 1
ATOM 1342 C C . ILE A 1 162 ? 1.748 1.180 15.409 1.00 93.06 162 ILE A C 1
ATOM 1344 O O . ILE A 1 162 ? 2.630 0.686 16.112 1.00 93.06 162 ILE A O 1
ATOM 1348 N N . ILE A 1 163 ? 0.638 0.531 15.086 1.00 93.75 163 ILE A N 1
ATOM 1349 C CA . ILE A 1 163 ? 0.366 -0.868 15.384 1.00 93.75 163 ILE A CA 1
ATOM 1350 C C . ILE A 1 163 ? 0.830 -1.706 14.193 1.00 93.75 163 ILE A C 1
ATOM 1352 O O . ILE A 1 163 ? 0.477 -1.433 13.043 1.00 93.75 163 ILE A O 1
ATOM 1356 N N . LYS A 1 164 ? 1.621 -2.740 14.475 1.00 93.56 164 LYS A N 1
ATOM 1357 C CA . LYS A 1 164 ? 2.138 -3.678 13.479 1.00 93.56 164 LYS A CA 1
ATOM 1358 C C . LYS A 1 164 ? 1.430 -5.023 13.607 1.00 93.56 164 LYS A C 1
ATOM 1360 O O . LYS A 1 164 ? 1.513 -5.662 14.651 1.00 93.56 164 LYS A O 1
ATOM 1365 N N . LEU A 1 165 ? 0.801 -5.467 12.522 1.00 89.94 165 LE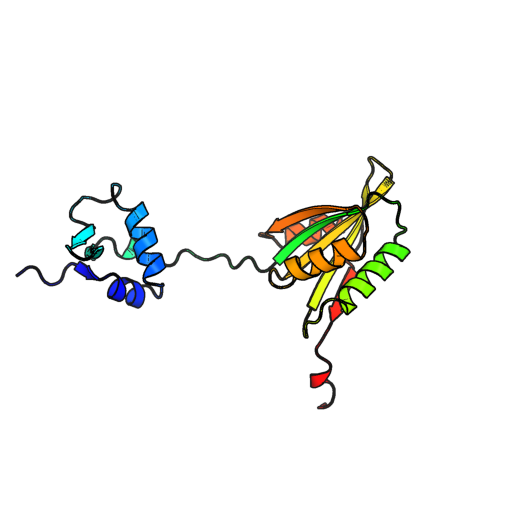U A N 1
ATOM 1366 C CA . LEU A 1 165 ? 0.275 -6.820 12.356 1.00 89.94 165 LEU A CA 1
ATOM 1367 C C . LEU A 1 165 ? 1.202 -7.606 11.445 1.00 89.94 165 LEU A C 1
ATOM 1369 O O . LEU A 1 165 ? 1.584 -7.140 10.368 1.00 89.94 165 LEU A O 1
ATOM 1373 N N . LEU A 1 166 ? 1.561 -8.806 11.888 1.00 89.19 166 LEU A N 1
ATOM 1374 C CA . LEU A 1 166 ? 2.512 -9.660 11.201 1.00 89.19 166 LEU A CA 1
ATOM 1375 C C . LEU A 1 166 ? 1.984 -11.091 11.160 1.00 89.19 166 LEU A C 1
ATOM 1377 O O . LEU A 1 166 ? 1.754 -11.702 12.198 1.00 89.19 166 LEU A O 1
ATOM 1381 N N . LYS A 1 167 ? 1.835 -11.620 9.949 1.00 84.00 167 LYS A N 1
ATOM 1382 C CA . LYS A 1 167 ? 1.536 -13.023 9.678 1.00 84.00 167 LYS A CA 1
ATOM 1383 C C . LYS A 1 167 ? 2.804 -13.619 9.096 1.00 84.00 167 LYS A C 1
ATOM 1385 O O . LYS A 1 167 ? 3.306 -13.129 8.085 1.00 84.00 167 LYS A O 1
ATOM 1390 N N . LYS A 1 168 ? 3.355 -14.603 9.800 1.00 79.31 168 LYS A N 1
ATOM 1391 C CA . LYS A 1 168 ? 4.534 -15.362 9.386 1.00 79.31 168 LYS A CA 1
ATOM 1392 C C . LYS A 1 168 ? 4.112 -16.773 9.014 1.00 79.31 168 LYS A C 1
ATOM 1394 O O . LYS A 1 168 ? 3.150 -17.305 9.562 1.00 79.31 168 LYS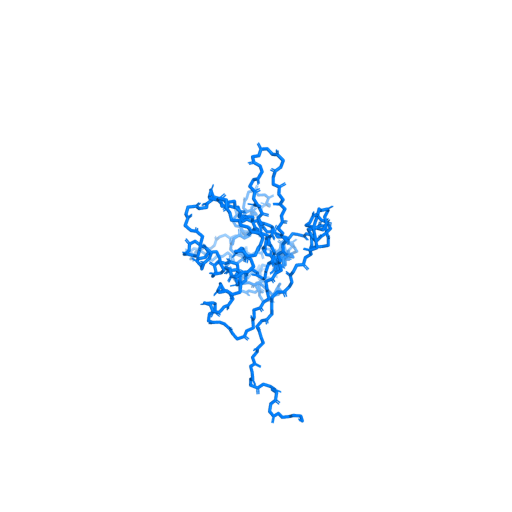 A O 1
ATOM 1399 N N . ASN A 1 169 ? 4.889 -17.386 8.135 1.00 68.50 169 ASN A N 1
ATOM 1400 C CA . ASN A 1 169 ? 4.694 -18.766 7.737 1.00 68.50 169 ASN A CA 1
ATOM 1401 C C . ASN A 1 169 ? 5.025 -19.700 8.922 1.00 68.50 169 ASN A C 1
ATOM 1403 O O . ASN A 1 169 ? 6.179 -19.773 9.347 1.00 68.50 169 ASN A O 1
ATOM 1407 N N . GLU A 1 170 ? 4.046 -20.451 9.440 1.00 58.12 170 GLU A N 1
ATOM 1408 C CA . GLU A 1 170 ? 4.238 -21.405 10.557 1.00 58.12 170 GLU A CA 1
ATOM 1409 C C . GLU A 1 170 ? 5.206 -22.560 10.213 1.00 58.12 170 GLU A C 1
ATOM 1411 O O . GLU A 1 170 ? 5.655 -23.306 11.084 1.00 58.12 170 GLU A O 1
ATOM 1416 N N . LYS A 1 171 ? 5.575 -22.721 8.935 1.00 50.84 171 LYS A N 1
ATOM 1417 C CA . LYS A 1 171 ? 6.436 -23.817 8.459 1.00 50.84 171 LYS A CA 1
ATOM 1418 C C . LYS A 1 171 ? 7.896 -23.749 8.926 1.00 50.84 171 LYS A C 1
ATOM 1420 O O . LYS A 1 171 ? 8.585 -24.756 8.795 1.00 50.84 171 LYS A O 1
ATOM 1425 N N . ASN A 1 172 ? 8.361 -22.635 9.496 1.00 44.59 172 ASN A N 1
ATOM 1426 C CA . ASN A 1 172 ? 9.756 -22.482 9.939 1.00 44.59 172 ASN A CA 1
ATOM 1427 C C . ASN A 1 172 ? 9.982 -22.634 11.455 1.00 44.59 172 ASN A C 1
ATOM 1429 O O . ASN A 1 172 ? 11.131 -22.605 11.883 1.00 44.59 172 ASN A O 1
ATOM 1433 N N . GLU A 1 173 ? 8.944 -22.843 12.272 1.00 44.47 173 GLU A N 1
ATOM 1434 C CA . GLU A 1 173 ? 9.109 -22.949 13.738 1.00 44.47 173 GLU A CA 1
ATOM 1435 C C . GLU A 1 173 ? 9.248 -24.389 14.261 1.00 44.47 173 GLU A C 1
ATOM 1437 O O . GLU A 1 173 ? 9.484 -24.590 15.446 1.00 44.47 173 GLU A O 1
ATOM 1442 N N . LYS A 1 174 ? 9.178 -25.411 13.395 1.00 42.06 174 LYS A N 1
ATOM 1443 C CA . LYS A 1 174 ? 9.366 -26.822 13.798 1.00 42.06 174 LYS A CA 1
ATOM 1444 C C . LYS A 1 174 ? 10.793 -27.367 13.637 1.00 42.06 174 LYS A C 1
ATOM 1446 O O . LYS A 1 174 ? 10.991 -28.555 13.861 1.00 42.06 174 LYS A O 1
ATOM 1451 N N . ASN A 1 175 ? 11.768 -26.530 13.271 1.00 40.09 175 ASN A N 1
ATOM 1452 C CA . ASN A 1 175 ? 13.155 -26.948 13.011 1.00 40.09 175 ASN A CA 1
ATOM 1453 C C . ASN A 1 175 ? 14.216 -26.153 13.804 1.00 40.09 175 ASN A C 1
ATOM 1455 O O . ASN A 1 175 ? 15.321 -25.972 13.299 1.00 40.09 175 ASN A O 1
ATOM 1459 N N . ASN A 1 176 ? 13.910 -25.698 15.023 1.00 37.06 176 ASN A N 1
ATOM 1460 C CA . ASN A 1 176 ? 14.923 -25.219 15.975 1.00 37.06 176 ASN A CA 1
ATOM 1461 C C . ASN A 1 176 ? 14.759 -25.904 17.329 1.00 37.06 176 ASN A C 1
ATOM 1463 O O . ASN A 1 176 ? 13.610 -25.935 17.821 1.00 37.06 176 ASN A O 1
#